Protein AF-A0A7L0TBP8-F1 (afdb_monomer)

pLDDT: mean 89.04, std 7.14, range [57.44, 96.81]

Mean predicted aligned error: 6.71 Å

Structure (mmCIF, N/CA/C/O backbone):
data_AF-A0A7L0TBP8-F1
#
_entry.id   AF-A0A7L0TBP8-F1
#
loop_
_atom_site.group_PDB
_atom_site.id
_atom_site.type_symbol
_atom_site.label_atom_id
_atom_site.label_alt_id
_atom_site.label_comp_id
_atom_site.label_asym_id
_atom_site.label_entity_id
_atom_site.label_seq_id
_atom_site.pd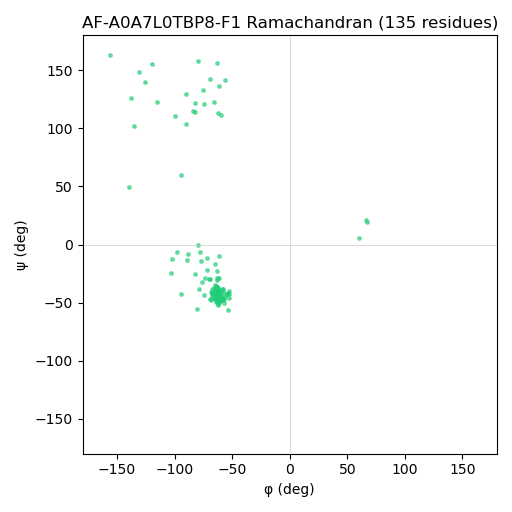bx_PDB_ins_code
_atom_site.Cartn_x
_atom_site.Cartn_y
_atom_site.Cartn_z
_atom_site.occupancy
_atom_site.B_iso_or_equiv
_atom_site.auth_seq_id
_atom_site.auth_comp_id
_atom_site.auth_asym_id
_atom_site.auth_atom_id
_atom_site.pdbx_PDB_model_num
ATOM 1 N N . ASN A 1 1 ? -26.050 12.405 23.985 1.00 57.44 1 ASN A N 1
ATOM 2 C CA . ASN A 1 1 ? -24.754 12.461 24.708 1.00 57.44 1 ASN A CA 1
ATOM 3 C C . ASN A 1 1 ? -24.511 11.351 25.738 1.00 57.44 1 ASN A C 1
ATOM 5 O O . ASN A 1 1 ? -23.407 10.830 25.724 1.00 57.44 1 ASN A O 1
ATOM 9 N N . LYS A 1 2 ? -25.483 10.899 26.559 1.00 69.00 2 LYS A N 1
ATOM 10 C CA . LYS A 1 2 ? -25.268 9.775 27.513 1.00 69.00 2 LYS A CA 1
ATOM 11 C C . LYS A 1 2 ? -24.993 8.407 26.864 1.00 69.00 2 LYS A C 1
ATOM 13 O O . LYS A 1 2 ? -24.192 7.639 27.381 1.00 69.00 2 LYS A O 1
ATOM 18 N N . VAL A 1 3 ? -25.644 8.094 25.741 1.00 81.06 3 VAL A N 1
ATOM 19 C CA . VAL A 1 3 ? -25.478 6.793 25.060 1.00 81.06 3 VAL A CA 1
ATOM 20 C C . VAL A 1 3 ? -24.068 6.648 24.479 1.00 81.06 3 VAL A C 1
ATOM 22 O O . VAL A 1 3 ? -23.422 5.630 24.692 1.00 81.06 3 VAL A O 1
ATOM 25 N N . TYR A 1 4 ? -23.563 7.697 23.821 1.00 81.12 4 TYR A N 1
ATOM 26 C CA . TYR A 1 4 ? -22.215 7.732 23.250 1.00 81.12 4 TYR A CA 1
ATOM 27 C C . TYR A 1 4 ? -21.124 7.579 24.317 1.00 81.12 4 TYR A C 1
ATOM 29 O O . TYR A 1 4 ? -20.265 6.709 24.194 1.00 81.12 4 TYR A O 1
ATOM 37 N N . SER A 1 5 ? -21.190 8.355 25.404 1.00 81.56 5 SER A N 1
ATOM 38 C CA . SER A 1 5 ? -20.205 8.255 26.489 1.00 81.56 5 SER A CA 1
ATOM 39 C C . SER A 1 5 ? -20.237 6.887 27.180 1.00 81.56 5 SER A C 1
ATOM 41 O O . SER A 1 5 ? -19.188 6.321 27.477 1.00 81.56 5 SER A O 1
ATOM 43 N N . THR A 1 6 ? -21.428 6.309 27.360 1.00 84.38 6 THR A N 1
ATOM 44 C CA . THR A 1 6 ? -21.594 4.960 27.925 1.00 84.38 6 THR A CA 1
ATOM 45 C C . THR A 1 6 ? -21.031 3.879 26.999 1.00 84.38 6 THR A C 1
ATOM 47 O O . THR A 1 6 ? -20.382 2.941 27.461 1.00 84.38 6 THR A O 1
ATOM 50 N N . ALA A 1 7 ? -21.245 4.006 25.687 1.00 83.56 7 ALA A N 1
ATOM 51 C CA . ALA A 1 7 ? -20.705 3.082 24.694 1.00 83.56 7 ALA A CA 1
ATOM 52 C C . ALA A 1 7 ? -19.171 3.143 24.631 1.00 83.56 7 ALA A C 1
ATOM 54 O O . ALA A 1 7 ? -18.525 2.094 24.625 1.00 83.56 7 ALA A O 1
ATOM 55 N N . ILE A 1 8 ? -18.579 4.342 24.666 1.00 84.19 8 ILE A N 1
ATOM 56 C CA . ILE A 1 8 ? -17.119 4.515 24.749 1.00 84.19 8 ILE A CA 1
ATOM 57 C C . ILE A 1 8 ? -16.562 3.853 26.009 1.00 84.19 8 ILE A C 1
ATOM 59 O O . ILE A 1 8 ? -15.606 3.086 25.923 1.00 84.19 8 ILE A O 1
ATOM 63 N N . ALA A 1 9 ? -17.179 4.093 27.169 1.00 83.56 9 ALA A N 1
ATOM 64 C CA . ALA A 1 9 ? -16.708 3.520 28.427 1.00 83.56 9 ALA A CA 1
ATOM 65 C C . ALA A 1 9 ? -16.665 1.980 28.388 1.00 83.56 9 ALA A C 1
ATOM 67 O O . ALA A 1 9 ? -15.697 1.378 28.847 1.00 83.56 9 ALA A O 1
ATOM 68 N N . LYS A 1 10 ? -17.668 1.337 27.771 1.00 85.69 10 LYS A N 1
ATOM 69 C CA . LYS A 1 10 ? -17.713 -0.129 27.604 1.00 85.69 10 LYS A CA 1
ATOM 70 C C . LYS A 1 10 ? -16.675 -0.666 26.617 1.00 85.69 10 LYS A C 1
ATOM 72 O O . LYS A 1 10 ? -16.231 -1.801 26.755 1.00 85.69 10 LYS A O 1
ATOM 77 N N . THR A 1 11 ? -16.299 0.129 25.622 1.00 84.31 11 THR A N 1
ATOM 78 C CA . THR A 1 11 ? -15.429 -0.290 24.511 1.00 84.31 11 THR A CA 1
ATOM 79 C C . THR A 1 11 ? -13.962 0.097 24.704 1.00 84.31 11 THR A C 1
ATOM 81 O O . THR A 1 11 ? -13.108 -0.348 23.943 1.00 84.31 11 THR A O 1
ATOM 84 N N . GLN A 1 12 ? -13.640 0.859 25.754 1.00 83.06 12 GLN A N 1
ATOM 85 C CA . GLN A 1 12 ? -12.307 1.419 25.991 1.00 83.06 12 GLN A CA 1
ATOM 86 C C . GLN A 1 12 ? -11.182 0.369 25.961 1.00 83.06 12 GLN A C 1
ATOM 88 O O . GLN A 1 12 ? -10.155 0.608 25.336 1.00 83.06 12 GLN A O 1
ATOM 93 N N . LYS A 1 13 ? -11.378 -0.809 26.576 1.00 81.62 13 LYS A N 1
ATOM 94 C CA . LYS A 1 13 ? -10.356 -1.877 26.594 1.00 81.62 13 LYS A CA 1
ATOM 95 C C . LYS A 1 13 ? -10.050 -2.431 25.197 1.00 81.62 13 LYS A C 1
ATOM 97 O O . LYS A 1 13 ? -8.905 -2.757 24.909 1.00 81.62 13 LYS A O 1
ATOM 102 N N . ILE A 1 14 ? -11.068 -2.525 24.342 1.00 87.88 14 ILE A N 1
ATOM 103 C CA . ILE A 1 14 ? -10.936 -3.023 22.966 1.00 87.88 14 ILE A CA 1
ATOM 104 C C . ILE A 1 14 ? -10.261 -1.957 22.101 1.00 87.88 14 ILE A C 1
ATOM 106 O O . ILE A 1 14 ? -9.354 -2.265 21.331 1.00 87.88 14 ILE A O 1
ATOM 110 N N . TRP A 1 15 ? -10.666 -0.694 22.261 1.00 89.69 15 TRP A N 1
ATOM 111 C CA . TRP A 1 15 ? -10.125 0.403 21.469 1.00 89.69 15 TRP 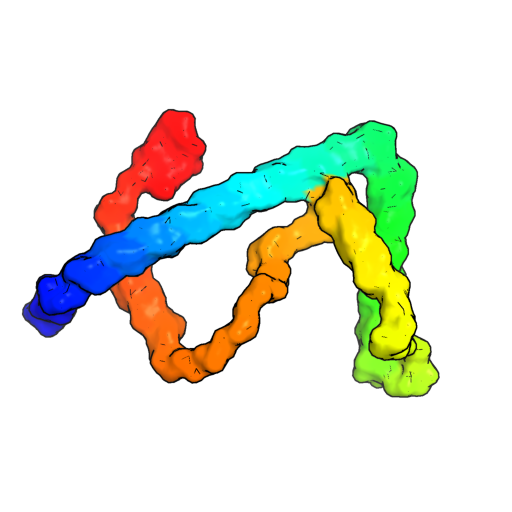A CA 1
ATOM 112 C C . TRP A 1 15 ? -8.639 0.638 21.681 1.00 89.69 15 TRP A C 1
ATOM 114 O O . TRP A 1 15 ? -7.963 0.922 20.701 1.00 89.69 15 TRP A O 1
ATOM 124 N N . THR A 1 16 ? -8.119 0.495 22.903 1.00 87.50 16 THR A N 1
ATOM 125 C CA . THR A 1 16 ? -6.681 0.679 23.150 1.00 87.50 16 THR A CA 1
ATOM 126 C C . THR A 1 16 ? -5.845 -0.347 22.382 1.00 87.50 16 THR A C 1
ATOM 128 O O . THR A 1 16 ? -4.969 0.033 21.614 1.00 87.50 16 THR A O 1
ATOM 131 N N . ALA A 1 17 ? -6.167 -1.640 22.497 1.00 90.69 17 ALA A N 1
ATOM 132 C CA . ALA A 1 17 ? -5.436 -2.688 21.779 1.00 90.69 17 ALA A CA 1
ATOM 133 C C . ALA A 1 17 ? -5.571 -2.556 20.249 1.00 90.69 17 ALA A C 1
ATOM 135 O O . ALA A 1 17 ? -4.624 -2.811 19.496 1.00 90.69 17 ALA A O 1
ATOM 136 N N . TYR A 1 18 ? -6.751 -2.135 19.782 1.00 92.44 18 TYR A N 1
ATOM 137 C CA . TYR A 1 18 ? -6.988 -1.874 18.366 1.00 92.44 18 TYR A CA 1
ATOM 138 C C . TYR A 1 18 ? -6.183 -0.670 17.860 1.00 92.44 18 TYR A C 1
ATOM 140 O O . TYR A 1 18 ? -5.583 -0.744 16.788 1.00 92.44 18 TYR A O 1
ATOM 148 N N . LEU A 1 19 ? -6.105 0.402 18.654 1.00 91.44 19 LEU A N 1
ATOM 149 C CA . LEU A 1 19 ? -5.311 1.589 18.355 1.00 91.44 19 LEU A CA 1
ATOM 150 C C . LEU A 1 19 ? -3.830 1.256 18.236 1.00 91.44 19 LEU A C 1
ATOM 152 O O . LEU A 1 19 ? -3.238 1.590 17.215 1.00 91.44 19 LEU A O 1
ATOM 156 N N . ASP A 1 20 ? -3.259 0.528 19.195 1.00 90.06 20 ASP A N 1
ATOM 157 C CA . ASP A 1 20 ? -1.849 0.125 19.139 1.00 90.06 20 ASP A CA 1
ATOM 158 C C . ASP A 1 20 ? -1.537 -0.683 17.870 1.00 90.06 20 ASP A C 1
ATOM 160 O O . ASP A 1 20 ? -0.490 -0.508 17.242 1.00 90.06 20 ASP A O 1
ATOM 164 N N . SER A 1 21 ? -2.463 -1.552 17.457 1.00 92.44 21 SER A N 1
ATOM 165 C CA . SER A 1 21 ? -2.320 -2.363 16.245 1.00 92.44 21 SER A CA 1
ATOM 166 C C . SER A 1 21 ? -2.391 -1.510 14.975 1.00 92.44 21 SER A C 1
ATOM 168 O O . SER A 1 21 ? -1.530 -1.634 14.102 1.00 92.44 21 SER A O 1
ATOM 170 N N . ILE A 1 22 ? -3.377 -0.611 14.876 1.00 91.75 22 ILE A N 1
ATOM 171 C CA . ILE A 1 22 ? -3.519 0.298 13.730 1.00 91.75 22 ILE A CA 1
ATOM 172 C C . ILE A 1 22 ? -2.330 1.250 13.635 1.00 91.75 22 ILE A C 1
ATOM 174 O O . ILE A 1 22 ? -1.816 1.444 12.537 1.00 91.75 22 ILE A O 1
ATOM 178 N N . MET A 1 23 ? -1.871 1.815 14.753 1.00 90.19 23 MET A N 1
ATOM 179 C CA . MET A 1 23 ? -0.735 2.739 14.768 1.00 90.19 23 MET A CA 1
ATOM 180 C C . MET A 1 23 ? 0.536 2.059 14.261 1.00 90.19 23 MET A C 1
ATOM 182 O O . MET A 1 23 ? 1.213 2.612 13.395 1.00 90.19 23 MET A O 1
ATOM 186 N N . LYS A 1 24 ? 0.816 0.825 14.703 1.00 91.81 24 LYS A N 1
ATOM 187 C CA . LYS A 1 2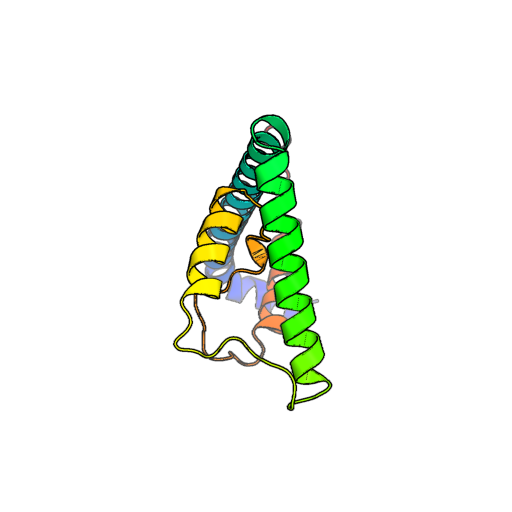4 ? 1.942 0.030 14.183 1.00 91.81 24 LYS A CA 1
ATOM 188 C C . LYS A 1 24 ? 1.835 -0.185 12.676 1.00 91.81 24 LYS A C 1
ATOM 190 O O . LYS A 1 24 ? 2.805 0.043 11.955 1.00 91.81 24 LYS A O 1
ATOM 195 N N . VAL A 1 25 ? 0.662 -0.595 12.183 1.00 92.94 25 VAL A N 1
ATOM 196 C CA . VAL A 1 25 ? 0.442 -0.779 10.739 1.00 92.94 25 VAL A CA 1
ATOM 197 C C . VAL A 1 25 ? 0.632 0.538 9.991 1.00 92.94 25 VAL A C 1
ATOM 199 O O . VAL A 1 25 ? 1.366 0.567 9.009 1.00 92.94 25 VAL A O 1
ATOM 202 N N . GLY A 1 26 ? 0.044 1.634 10.470 1.00 90.62 26 GLY A N 1
ATOM 203 C CA . GLY A 1 26 ? 0.175 2.962 9.871 1.00 90.62 26 GLY A CA 1
ATOM 204 C C . GLY A 1 26 ? 1.630 3.420 9.772 1.00 90.62 26 GLY A C 1
ATOM 205 O O . GLY A 1 26 ? 2.067 3.827 8.697 1.00 90.62 26 GLY A O 1
ATOM 206 N N . GLN A 1 27 ? 2.407 3.277 10.847 1.00 90.50 27 GLN A N 1
ATOM 207 C CA . GLN A 1 27 ? 3.835 3.610 10.867 1.00 90.50 27 GLN A CA 1
ATOM 208 C C . GLN A 1 27 ? 4.640 2.757 9.876 1.00 90.50 27 GLN A C 1
ATOM 210 O O . GLN A 1 27 ? 5.447 3.299 9.120 1.00 90.50 27 GLN A O 1
ATOM 215 N N . MET A 1 28 ? 4.377 1.447 9.804 1.00 92.56 28 MET A N 1
ATOM 216 C CA . MET A 1 28 ? 5.008 0.571 8.807 1.00 92.56 28 MET A CA 1
ATOM 217 C C . MET A 1 28 ? 4.651 0.982 7.371 1.00 92.56 28 MET A C 1
ATOM 219 O O . MET A 1 28 ? 5.519 0.974 6.498 1.00 92.56 28 MET A O 1
ATOM 223 N N . GLN A 1 29 ? 3.402 1.387 7.113 1.00 92.69 29 GLN A N 1
ATOM 224 C CA . GLN A 1 29 ? 2.999 1.876 5.790 1.00 92.69 29 GLN A CA 1
ATOM 225 C C . GLN A 1 29 ? 3.669 3.210 5.433 1.00 92.69 29 GLN A C 1
ATOM 227 O O . GLN A 1 29 ? 4.074 3.398 4.284 1.00 92.69 29 GLN A O 1
ATOM 232 N N . ILE A 1 30 ? 3.833 4.122 6.399 1.00 91.88 30 ILE A N 1
ATOM 233 C CA . ILE A 1 30 ? 4.578 5.376 6.201 1.00 91.88 30 ILE A CA 1
ATOM 234 C C . ILE A 1 30 ? 6.032 5.071 5.836 1.00 91.88 30 ILE A C 1
ATOM 236 O O . ILE A 1 30 ? 6.515 5.586 4.825 1.00 91.88 30 ILE A O 1
ATOM 240 N N . LEU A 1 31 ? 6.698 4.200 6.600 1.00 93.81 31 LEU A N 1
ATOM 241 C CA . LEU A 1 31 ? 8.081 3.798 6.337 1.00 93.81 31 LEU A CA 1
ATOM 242 C C . LEU A 1 31 ? 8.222 3.174 4.946 1.00 93.81 31 LEU A C 1
ATOM 244 O O . LEU A 1 31 ? 9.102 3.542 4.173 1.00 93.81 31 LEU A O 1
ATOM 248 N N . ARG A 1 32 ? 7.310 2.273 4.578 1.00 94.31 32 ARG A N 1
ATOM 249 C CA . ARG A 1 32 ? 7.328 1.636 3.260 1.00 94.31 32 ARG A CA 1
ATOM 250 C C . ARG A 1 32 ? 7.133 2.642 2.123 1.00 94.31 32 ARG A C 1
ATOM 252 O O . ARG A 1 32 ? 7.776 2.511 1.081 1.00 94.31 32 ARG A O 1
ATOM 259 N N . ARG A 1 33 ? 6.297 3.666 2.314 1.00 94.19 33 ARG A N 1
ATOM 260 C CA . ARG A 1 33 ? 6.158 4.770 1.351 1.00 94.19 33 ARG A CA 1
ATOM 261 C C . ARG A 1 33 ? 7.442 5.590 1.239 1.00 94.19 33 ARG A C 1
ATOM 263 O O . ARG A 1 33 ? 7.820 5.938 0.129 1.00 94.19 33 ARG A O 1
ATOM 270 N N . GLN A 1 34 ? 8.124 5.862 2.351 1.00 94.06 34 GLN A N 1
ATOM 271 C CA . GLN A 1 34 ? 9.418 6.554 2.337 1.00 94.06 34 GLN A CA 1
ATOM 272 C C . GLN A 1 34 ? 10.484 5.745 1.589 1.00 94.06 34 GLN A C 1
ATOM 274 O O . GLN A 1 34 ? 11.139 6.297 0.714 1.00 94.06 34 GLN A O 1
ATOM 279 N N . ILE A 1 35 ? 10.584 4.437 1.849 1.00 95.88 35 ILE A N 1
ATOM 280 C CA . ILE A 1 35 ? 11.485 3.535 1.112 1.00 95.88 35 ILE A CA 1
ATOM 281 C C . ILE A 1 35 ? 11.158 3.552 -0.384 1.00 95.88 35 ILE A C 1
ATOM 283 O O . ILE A 1 35 ? 12.052 3.685 -1.208 1.00 95.88 35 ILE A O 1
ATOM 287 N N . THR A 1 36 ? 9.875 3.464 -0.744 1.00 96.38 36 THR A N 1
ATOM 288 C CA . THR A 1 36 ? 9.442 3.503 -2.151 1.00 96.38 36 THR A CA 1
ATOM 289 C C . THR A 1 36 ? 9.840 4.818 -2.823 1.00 96.38 36 THR A C 1
ATOM 291 O O . THR A 1 36 ? 10.323 4.804 -3.951 1.00 96.38 36 THR A O 1
ATOM 294 N N . ASN A 1 37 ? 9.669 5.948 -2.130 1.00 95.19 37 ASN A N 1
ATOM 295 C CA . ASN A 1 37 ? 10.057 7.261 -2.641 1.00 95.19 37 ASN A CA 1
ATOM 296 C C . ASN A 1 37 ? 11.569 7.364 -2.855 1.00 95.19 37 ASN A C 1
ATOM 298 O O . ASN A 1 37 ? 11.987 7.887 -3.884 1.00 95.19 37 ASN A O 1
ATOM 302 N N . GLU A 1 38 ? 12.367 6.856 -1.914 1.00 96.62 38 GLU A N 1
ATOM 303 C CA . GLU A 1 38 ? 13.825 6.844 -2.038 1.00 96.62 38 GLU A CA 1
ATOM 304 C C . GLU A 1 38 ? 14.264 5.966 -3.212 1.00 96.62 38 GLU A C 1
ATOM 306 O O . GLU A 1 38 ? 14.968 6.445 -4.091 1.00 96.62 38 GLU A O 1
ATOM 311 N N . LEU A 1 39 ? 13.754 4.732 -3.314 1.00 96.81 39 LEU A N 1
ATOM 312 C CA . LEU A 1 39 ? 14.038 3.836 -4.443 1.00 96.81 39 LEU A CA 1
ATOM 313 C C . LEU A 1 39 ? 13.691 4.479 -5.793 1.00 96.81 39 LEU A C 1
ATOM 315 O O . LEU A 1 39 ? 14.469 4.390 -6.743 1.00 96.81 39 LEU A O 1
ATOM 319 N N . ASN A 1 40 ? 12.543 5.158 -5.872 1.00 96.69 40 ASN A N 1
ATOM 320 C CA . ASN A 1 40 ? 12.124 5.876 -7.074 1.00 96.69 40 ASN A CA 1
ATOM 321 C C . ASN A 1 40 ? 13.082 7.020 -7.415 1.00 96.69 40 ASN A C 1
ATOM 323 O O . ASN A 1 40 ? 13.478 7.176 -8.573 1.00 96.69 40 ASN A O 1
ATOM 327 N N . TYR A 1 41 ? 13.467 7.800 -6.405 1.00 96.50 41 TYR A N 1
ATOM 328 C CA . TYR A 1 41 ? 14.402 8.904 -6.558 1.00 96.50 41 TYR A CA 1
ATOM 329 C C . TYR A 1 41 ? 15.775 8.409 -7.028 1.00 96.50 41 TYR A C 1
ATOM 331 O O . TYR A 1 41 ? 16.249 8.871 -8.069 1.00 96.50 41 TYR A O 1
ATOM 339 N N . SER A 1 42 ? 16.362 7.420 -6.344 1.00 96.62 42 SER A N 1
ATOM 340 C CA . SER A 1 42 ? 17.646 6.821 -6.726 1.00 96.62 42 SER A CA 1
ATOM 341 C C . SER A 1 42 ? 17.585 6.234 -8.138 1.00 96.62 42 SER A C 1
ATOM 343 O O . SER A 1 42 ? 18.439 6.532 -8.967 1.00 96.62 42 SER A O 1
ATOM 345 N N . CYS A 1 43 ? 16.531 5.483 -8.482 1.00 96.31 43 CYS A N 1
ATOM 346 C CA . CYS A 1 43 ? 16.389 4.892 -9.816 1.00 96.31 43 CYS A CA 1
ATOM 347 C C . CYS A 1 43 ? 16.304 5.957 -10.922 1.00 96.31 43 CYS A C 1
ATOM 349 O O . CYS A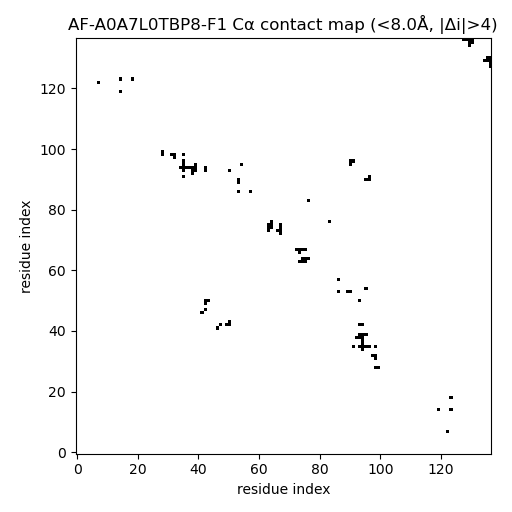 1 43 ? 16.944 5.830 -11.968 1.00 96.31 43 CYS A O 1
ATOM 351 N N . ARG A 1 44 ? 15.549 7.038 -10.699 1.00 95.62 44 ARG A N 1
ATOM 352 C CA . ARG A 1 44 ? 15.427 8.137 -11.671 1.00 95.62 44 ARG A CA 1
ATOM 353 C C . ARG A 1 44 ? 16.710 8.947 -11.820 1.00 95.62 44 ARG A C 1
ATOM 355 O O . ARG A 1 44 ? 16.936 9.496 -12.901 1.00 95.62 44 ARG A O 1
ATOM 362 N N . PHE A 1 45 ? 17.510 9.032 -10.763 1.00 95.75 45 PHE A N 1
ATOM 363 C CA . PHE A 1 45 ? 18.779 9.746 -10.764 1.00 95.75 45 PHE A CA 1
ATOM 364 C C . PHE A 1 45 ? 19.898 8.908 -11.399 1.00 95.75 45 PHE A C 1
ATOM 366 O O . PHE A 1 45 ? 20.477 9.327 -12.401 1.00 95.75 45 PHE A O 1
ATOM 373 N N . ASP A 1 46 ? 20.129 7.696 -10.893 1.00 95.25 46 ASP A N 1
ATOM 374 C CA . ASP A 1 46 ? 21.245 6.833 -11.301 1.00 95.25 46 ASP A CA 1
ATOM 375 C C . ASP A 1 46 ? 2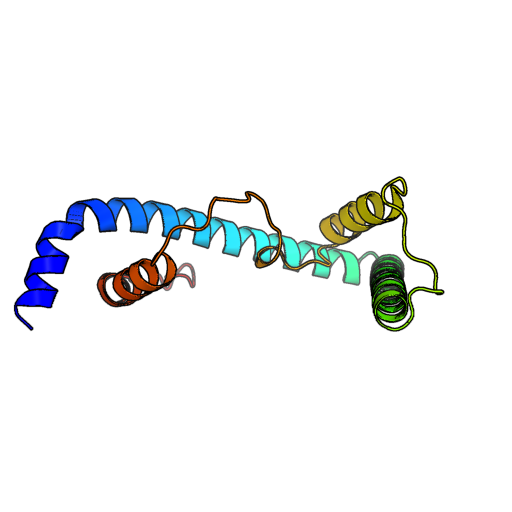0.961 6.039 -12.585 1.00 95.25 46 ASP A C 1
ATOM 377 O O . ASP A 1 46 ? 21.877 5.621 -13.290 1.00 95.25 46 ASP A O 1
ATOM 381 N N . SER A 1 47 ? 19.690 5.778 -12.903 1.00 95.06 47 SER A N 1
ATOM 382 C CA . SER A 1 47 ? 19.280 4.862 -13.981 1.00 95.06 47 SER A CA 1
ATOM 383 C C . SER A 1 47 ? 18.082 5.390 -14.773 1.00 95.06 47 SER A C 1
ATOM 385 O O . SER A 1 47 ? 17.108 4.683 -15.044 1.00 95.06 47 SER A O 1
ATOM 387 N N . LYS A 1 48 ? 18.167 6.651 -15.210 1.00 95.50 48 LYS A N 1
ATOM 388 C CA . LYS A 1 48 ? 17.074 7.376 -15.882 1.00 95.50 48 LYS A CA 1
ATOM 389 C C . LYS A 1 48 ? 16.460 6.642 -17.084 1.00 95.50 48 LYS A C 1
ATOM 391 O O . LYS A 1 48 ? 15.244 6.672 -17.261 1.00 95.50 48 LYS A O 1
ATOM 396 N N . HIS A 1 49 ? 17.277 5.982 -17.909 1.00 96.81 49 HIS A N 1
ATOM 397 C CA . HIS A 1 49 ? 16.786 5.226 -19.068 1.00 96.81 49 HIS A CA 1
ATOM 398 C C . HIS A 1 49 ? 15.984 3.988 -18.660 1.00 96.81 49 HIS A C 1
ATOM 400 O O . HIS A 1 49 ? 14.936 3.731 -19.247 1.00 96.81 49 HIS A O 1
ATOM 406 N N . LEU A 1 50 ? 16.437 3.262 -17.633 1.00 95.00 50 LEU A N 1
ATOM 407 C CA . LEU A 1 50 ? 15.716 2.112 -17.094 1.00 95.00 50 LEU A CA 1
ATOM 408 C C . LEU A 1 50 ? 14.378 2.548 -16.493 1.00 95.00 50 LEU A C 1
ATOM 410 O O . LEU A 1 50 ? 13.350 1.959 -16.813 1.00 95.00 50 LEU A O 1
ATOM 414 N N . ALA A 1 51 ? 14.378 3.614 -15.686 1.00 95.56 51 ALA A N 1
ATOM 415 C CA . ALA A 1 51 ? 13.156 4.163 -15.106 1.00 95.56 51 ALA A CA 1
ATOM 416 C C . ALA A 1 51 ? 12.131 4.536 -16.193 1.00 95.56 51 ALA A C 1
ATOM 418 O O . ALA A 1 51 ? 10.961 4.168 -16.095 1.00 95.56 51 ALA A O 1
ATOM 419 N N . ALA A 1 52 ? 12.575 5.206 -17.263 1.00 96.06 52 ALA A N 1
ATOM 420 C CA . ALA A 1 52 ? 11.716 5.561 -18.391 1.00 96.06 52 ALA A CA 1
ATOM 421 C C . ALA A 1 52 ? 11.206 4.330 -19.160 1.00 96.06 52 ALA A C 1
ATOM 423 O O . ALA A 1 52 ? 10.032 4.283 -19.525 1.00 96.06 52 ALA A O 1
ATOM 424 N N . ALA A 1 53 ? 12.061 3.328 -19.390 1.00 96.62 53 ALA A N 1
ATOM 425 C CA . ALA A 1 53 ? 11.677 2.092 -20.068 1.00 96.62 53 ALA A CA 1
ATOM 426 C C . ALA A 1 53 ? 10.620 1.314 -19.271 1.00 96.62 53 ALA A C 1
ATOM 428 O O . ALA A 1 53 ? 9.598 0.930 -19.836 1.00 96.62 53 ALA A O 1
ATOM 429 N N . LEU A 1 54 ? 10.825 1.147 -17.960 1.00 96.00 54 LEU A N 1
ATOM 430 C CA . LEU A 1 54 ? 9.872 0.483 -17.066 1.00 96.00 54 LEU A CA 1
ATOM 431 C C . LEU A 1 54 ? 8.538 1.234 -16.996 1.00 96.00 54 LEU A C 1
ATOM 433 O O . LEU A 1 54 ? 7.478 0.614 -17.078 1.00 96.00 54 LEU A O 1
ATOM 437 N N . GLU A 1 55 ? 8.570 2.565 -16.886 1.00 95.44 55 GLU A N 1
ATOM 438 C CA . GLU A 1 55 ? 7.354 3.379 -16.825 1.00 95.44 55 GLU A CA 1
ATOM 439 C C . GLU A 1 55 ? 6.554 3.309 -18.137 1.00 95.44 55 GLU A C 1
ATOM 441 O O . GLU A 1 55 ? 5.330 3.158 -18.107 1.00 95.44 55 GLU A O 1
ATOM 446 N N . ASN A 1 56 ? 7.234 3.369 -19.286 1.00 96.38 56 ASN A N 1
ATOM 447 C CA . ASN A 1 56 ? 6.595 3.251 -20.597 1.00 96.38 56 ASN A CA 1
ATOM 448 C C . ASN A 1 56 ? 6.033 1.849 -20.836 1.00 96.38 56 ASN A C 1
ATOM 450 O O . ASN A 1 56 ? 4.904 1.725 -21.307 1.00 96.38 56 ASN A O 1
ATOM 454 N N . LEU A 1 57 ? 6.782 0.805 -20.475 1.00 94.75 57 LEU A N 1
ATOM 455 C CA . LEU A 1 57 ? 6.334 -0.579 -20.606 1.00 94.75 57 LEU A CA 1
ATOM 456 C C . LEU A 1 57 ? 5.091 -0.843 -19.748 1.00 94.75 57 LEU A C 1
ATOM 458 O O . LEU A 1 57 ? 4.112 -1.394 -20.244 1.00 94.75 57 LEU A O 1
ATOM 462 N N . ASN A 1 58 ? 5.090 -0.389 -18.492 1.00 94.44 58 ASN A N 1
ATOM 463 C CA . ASN A 1 58 ? 3.931 -0.512 -17.610 1.00 94.44 58 ASN A CA 1
ATOM 464 C C . ASN A 1 58 ? 2.694 0.202 -18.183 1.00 94.44 58 ASN A C 1
ATOM 466 O O . ASN A 1 58 ? 1.605 -0.365 -18.197 1.00 94.44 58 ASN A O 1
ATOM 470 N N . LYS A 1 59 ? 2.856 1.429 -18.699 1.00 94.56 59 LYS A N 1
ATOM 471 C CA . LYS A 1 59 ? 1.755 2.174 -19.337 1.00 94.56 59 LYS A CA 1
ATOM 472 C C . LYS A 1 59 ? 1.226 1.469 -20.586 1.00 94.56 59 LYS A C 1
ATOM 474 O O . LYS A 1 59 ? 0.014 1.400 -20.748 1.00 94.56 59 LYS A O 1
ATOM 479 N N . ALA A 1 60 ? 2.110 0.946 -21.435 1.00 94.00 60 ALA A N 1
ATOM 480 C CA . ALA A 1 60 ? 1.723 0.227 -22.647 1.00 94.00 60 ALA A CA 1
ATOM 481 C C . ALA A 1 60 ? 0.907 -1.031 -22.319 1.00 94.00 60 ALA A C 1
ATOM 483 O O . ALA A 1 60 ? -0.183 -1.207 -22.847 1.00 94.00 60 ALA A O 1
ATOM 484 N N . ILE A 1 61 ? 1.374 -1.842 -21.364 1.00 91.75 61 ILE A N 1
ATOM 485 C CA . ILE A 1 61 ? 0.664 -3.057 -20.937 1.00 91.75 61 ILE A CA 1
ATOM 486 C C . ILE A 1 61 ? -0.716 -2.726 -20.362 1.00 91.75 61 ILE A C 1
ATOM 488 O O . ILE A 1 61 ? -1.696 -3.394 -20.684 1.00 91.75 61 ILE A O 1
ATOM 492 N N . LEU A 1 62 ? -0.815 -1.699 -19.513 1.00 91.56 62 LEU A N 1
ATOM 493 C CA . LEU A 1 62 ? -2.103 -1.282 -18.956 1.00 91.56 62 LEU A CA 1
ATOM 494 C C . LEU A 1 62 ? -3.058 -0.769 -20.042 1.00 91.56 62 LEU A C 1
ATOM 496 O O . LEU A 1 62 ? -4.248 -1.068 -19.975 1.00 91.56 62 LEU A O 1
ATOM 500 N N . ALA A 1 63 ? -2.544 -0.052 -21.045 1.00 93.00 63 ALA A N 1
ATOM 501 C CA . ALA A 1 63 ? -3.335 0.405 -22.185 1.00 93.00 63 ALA A CA 1
ATOM 502 C C . ALA A 1 63 ? -3.849 -0.769 -23.034 1.00 93.00 63 ALA A C 1
ATOM 504 O O . ALA A 1 63 ? -5.018 -0.773 -23.412 1.00 93.00 63 ALA A O 1
ATOM 505 N N . ASP A 1 64 ? -3.021 -1.789 -23.274 1.00 90.94 64 ASP A N 1
ATOM 506 C CA . ASP A 1 64 ? -3.432 -3.000 -23.997 1.00 90.94 64 ASP A CA 1
ATOM 507 C C . ASP A 1 64 ? -4.513 -3.776 -23.225 1.00 90.94 64 ASP A C 1
ATOM 509 O O . ASP A 1 64 ? -5.502 -4.228 -23.805 1.00 90.94 64 ASP A O 1
ATOM 513 N N . ILE A 1 65 ? -4.370 -3.875 -21.898 1.00 90.94 65 ILE A N 1
ATOM 514 C CA . ILE A 1 65 ? -5.376 -4.485 -21.019 1.00 90.94 65 ILE A CA 1
ATOM 515 C C . ILE A 1 65 ? -6.699 -3.710 -21.083 1.00 90.94 65 ILE A C 1
ATOM 517 O O . ILE A 1 65 ? -7.762 -4.317 -21.222 1.00 90.94 65 ILE A O 1
ATOM 521 N N . GLU A 1 66 ? -6.657 -2.381 -20.989 1.00 92.75 66 GLU A N 1
ATOM 522 C CA . GLU A 1 66 ? -7.851 -1.537 -21.087 1.00 92.75 66 GLU A CA 1
ATOM 523 C C . GLU A 1 66 ? -8.524 -1.668 -22.461 1.00 92.75 66 GLU A C 1
ATOM 525 O O . GLU A 1 66 ? -9.746 -1.818 -22.541 1.00 92.75 66 GLU A O 1
ATOM 530 N N . ALA A 1 67 ? -7.733 -1.695 -23.535 1.00 93.69 67 ALA A N 1
ATOM 531 C CA . ALA A 1 67 ? -8.230 -1.893 -24.889 1.00 93.69 67 ALA A CA 1
ATOM 532 C C . ALA A 1 67 ? -8.919 -3.259 -25.048 1.00 93.69 67 ALA A C 1
ATOM 534 O O . ALA A 1 67 ? -9.984 -3.330 -25.662 1.00 93.69 67 ALA A O 1
ATOM 535 N N . HIS A 1 68 ? -8.384 -4.325 -24.443 1.00 93.19 68 HIS A N 1
ATOM 536 C CA . HIS A 1 68 ? -9.041 -5.635 -24.414 1.00 93.19 68 HIS A CA 1
ATOM 537 C C . HIS A 1 68 ? -10.393 -5.606 -23.685 1.00 93.19 68 HIS A C 1
ATOM 539 O O . HIS A 1 68 ? -11.363 -6.192 -24.164 1.00 93.19 68 HIS A O 1
ATOM 545 N N . TYR A 1 69 ? -10.500 -4.892 -22.559 1.00 91.69 69 TYR A N 1
ATOM 546 C CA . TYR A 1 69 ? -11.784 -4.741 -21.860 1.00 91.69 69 TYR A CA 1
ATOM 547 C C . TYR A 1 69 ? -12.836 -3.999 -22.698 1.00 91.69 69 TYR A C 1
ATOM 549 O O . TYR A 1 69 ? -14.028 -4.274 -22.557 1.00 91.69 69 TYR A O 1
ATOM 557 N N . GLN A 1 70 ? -12.416 -3.079 -23.571 1.00 93.81 70 GLN A N 1
ATOM 558 C CA . GLN A 1 70 ? -13.309 -2.391 -24.510 1.00 93.81 70 GLN A CA 1
ATOM 559 C C . GLN A 1 70 ? -13.647 -3.255 -25.733 1.00 93.81 70 GLN A C 1
ATOM 561 O O . GLN A 1 70 ? -14.781 -3.233 -26.212 1.00 93.81 70 GLN A O 1
ATOM 566 N N . ASN A 1 71 ? -12.676 -4.021 -26.233 1.00 93.88 71 ASN A N 1
ATOM 567 C CA . ASN A 1 71 ? -12.834 -4.934 -27.354 1.00 93.88 71 ASN A CA 1
ATOM 568 C C . ASN A 1 71 ? -12.171 -6.297 -27.059 1.00 93.88 71 ASN A C 1
ATOM 570 O O . ASN A 1 71 ? -10.958 -6.441 -27.253 1.00 93.88 71 ASN A O 1
ATOM 574 N N . PRO A 1 72 ? -12.962 -7.329 -26.702 1.00 91.69 72 PRO A N 1
ATOM 575 C CA . PRO A 1 72 ? -12.447 -8.657 -26.362 1.00 91.69 72 PRO A CA 1
ATOM 576 C C . PRO A 1 72 ? -11.685 -9.379 -27.485 1.00 91.69 72 PRO A C 1
ATOM 578 O O . PRO A 1 72 ? -11.086 -10.423 -27.234 1.00 91.69 72 PRO A O 1
ATOM 581 N N . SER A 1 73 ? -11.703 -8.867 -28.725 1.00 91.81 73 SER A N 1
ATOM 582 C CA . SER A 1 73 ? -10.906 -9.424 -29.826 1.00 91.81 73 SER A CA 1
ATOM 583 C C . SER A 1 73 ? -9.420 -9.044 -29.766 1.00 91.81 73 SER A C 1
ATOM 585 O O . SER A 1 73 ? -8.624 -9.606 -30.516 1.00 91.81 73 SER A O 1
ATOM 587 N N . LEU A 1 74 ? -9.045 -8.054 -28.950 1.00 90.19 74 LEU A N 1
ATOM 588 C CA . LEU A 1 74 ? -7.660 -7.606 -28.776 1.00 90.19 74 LEU A CA 1
ATOM 589 C C . LEU A 1 74 ? -6.885 -8.539 -27.825 1.00 90.19 74 LEU A C 1
ATOM 591 O O . LEU A 1 74 ? -7.505 -9.268 -27.053 1.00 90.19 74 LEU A O 1
ATOM 595 N N . PRO A 1 75 ? -5.543 -8.578 -27.877 1.00 84.19 75 PRO A N 1
ATOM 596 C CA . PRO A 1 75 ? -4.761 -9.485 -27.041 1.00 84.19 75 PRO A CA 1
ATOM 597 C C . PRO A 1 75 ? -4.810 -9.098 -25.555 1.00 84.19 75 PRO A C 1
ATOM 599 O O . PRO A 1 75 ? -4.744 -7.926 -25.203 1.00 84.19 75 PRO A O 1
ATOM 602 N N . TYR A 1 76 ? -4.855 -10.108 -24.685 1.00 84.94 76 TYR A N 1
ATOM 603 C CA . TYR A 1 76 ? -4.722 -9.975 -23.233 1.00 84.94 76 TYR A CA 1
ATOM 604 C C . TYR A 1 76 ? -3.594 -10.894 -22.742 1.00 84.94 76 TYR A C 1
ATOM 606 O O . TYR A 1 76 ? -3.491 -12.025 -23.239 1.00 84.94 76 TYR A O 1
ATOM 614 N N . PRO A 1 77 ? -2.741 -10.465 -21.790 1.00 80.94 77 PRO A N 1
ATOM 615 C CA . PRO A 1 77 ? -1.733 -11.339 -21.202 1.00 80.94 77 PRO A CA 1
ATOM 616 C C . PRO A 1 77 ? -2.407 -12.542 -20.531 1.00 80.94 77 PRO A C 1
ATOM 618 O O . PRO A 1 77 ? -3.112 -12.397 -19.539 1.00 80.94 77 PRO A O 1
ATOM 621 N N . LYS A 1 78 ? -2.220 -13.736 -21.094 1.00 80.12 78 LYS A N 1
ATOM 622 C CA . LYS A 1 78 ? -2.781 -14.976 -20.547 1.00 80.12 78 LYS A CA 1
ATOM 623 C C . LYS A 1 78 ? -2.215 -15.272 -19.150 1.00 80.12 78 LYS A C 1
ATOM 625 O O . LYS A 1 78 ? -1.115 -14.838 -18.824 1.00 80.12 78 LYS A O 1
ATOM 630 N N . GLU A 1 79 ? -2.947 -16.037 -18.340 1.00 74.31 79 GLU A N 1
ATOM 631 C CA . GLU A 1 79 ? -2.553 -16.361 -16.955 1.00 74.31 79 GLU A CA 1
ATOM 632 C C . GLU A 1 79 ? -1.246 -17.169 -16.848 1.00 74.31 79 GLU A C 1
ATOM 634 O O . GLU A 1 79 ? -0.576 -17.124 -15.820 1.00 74.31 79 GLU A O 1
ATOM 639 N N . ASP A 1 80 ? -0.859 -17.880 -17.909 1.00 78.31 80 ASP A N 1
ATOM 640 C CA . ASP A 1 80 ? 0.412 -18.604 -18.026 1.00 78.31 80 ASP A CA 1
ATOM 641 C C . ASP A 1 80 ? 1.609 -17.687 -18.345 1.00 78.31 80 ASP A C 1
ATOM 643 O O . ASP A 1 80 ? 2.757 -18.134 -18.332 1.00 78.31 80 ASP A O 1
ATOM 647 N N . ASN A 1 81 ? 1.370 -16.399 -18.605 1.00 79.12 81 ASN A N 1
ATOM 648 C CA . ASN A 1 81 ? 2.409 -15.434 -18.929 1.00 79.12 81 ASN A CA 1
ATOM 649 C C . ASN A 1 81 ? 3.068 -14.860 -17.659 1.00 79.12 81 ASN A C 1
ATOM 651 O O . ASN A 1 81 ? 2.454 -14.105 -16.902 1.00 79.12 81 ASN A O 1
ATOM 655 N N . THR A 1 82 ? 4.360 -15.144 -17.463 1.00 86.25 82 THR A N 1
ATOM 656 C CA . THR A 1 82 ? 5.154 -14.630 -16.331 1.00 86.25 82 THR A CA 1
ATOM 657 C C . THR A 1 82 ? 5.481 -13.141 -16.434 1.00 86.25 82 THR A C 1
ATOM 659 O O . THR A 1 82 ? 5.899 -12.539 -15.444 1.00 86.25 82 THR A O 1
ATOM 662 N N . LEU A 1 83 ? 5.248 -12.515 -17.592 1.00 86.00 83 LEU A N 1
ATOM 663 C CA . LEU A 1 83 ? 5.624 -11.130 -17.876 1.00 86.00 83 LEU A CA 1
ATOM 664 C C . LEU A 1 83 ? 5.106 -10.142 -16.823 1.00 86.00 83 LEU A C 1
ATOM 666 O O . LEU A 1 83 ? 5.859 -9.292 -16.352 1.00 86.00 83 LEU A O 1
ATOM 670 N N . LEU A 1 84 ? 3.834 -10.254 -16.423 1.00 87.06 84 LEU A N 1
ATOM 671 C CA . LEU A 1 84 ? 3.249 -9.353 -15.423 1.00 87.06 84 LEU A CA 1
ATOM 672 C C . LEU A 1 84 ? 3.928 -9.506 -14.058 1.00 87.06 84 LEU A C 1
ATOM 674 O O . LEU A 1 84 ? 4.146 -8.513 -13.363 1.00 87.06 84 LEU A O 1
ATOM 678 N N . TYR A 1 85 ? 4.289 -10.734 -13.685 1.00 87.56 85 TYR A N 1
ATOM 679 C CA . TYR A 1 85 ? 4.977 -11.022 -12.430 1.00 87.56 85 TYR A CA 1
ATOM 680 C C . TYR A 1 85 ? 6.403 -10.456 -12.432 1.00 87.56 85 TYR A C 1
ATOM 682 O O . TYR A 1 85 ? 6.794 -9.752 -11.499 1.00 87.56 85 TYR A O 1
ATOM 690 N N . GLU A 1 86 ? 7.153 -10.698 -13.507 1.00 90.19 86 GLU A N 1
ATOM 691 C CA . GLU A 1 86 ? 8.530 -10.220 -13.660 1.00 90.19 86 GLU A CA 1
ATOM 692 C C . GLU A 1 86 ? 8.597 -8.690 -13.684 1.00 90.19 86 GLU A C 1
ATOM 694 O O . GLU A 1 86 ? 9.356 -8.087 -12.922 1.00 90.19 86 GLU A O 1
ATOM 6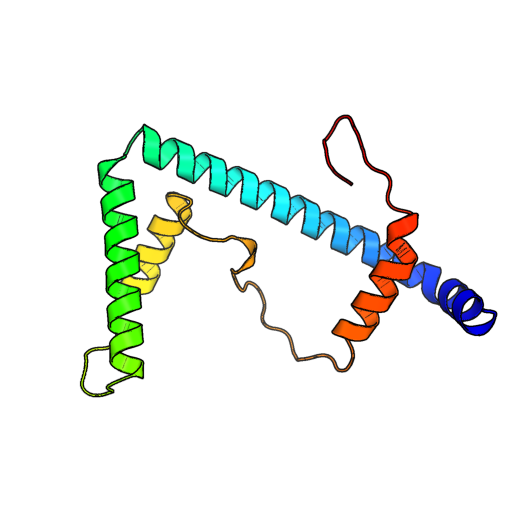99 N N . ILE A 1 87 ? 7.754 -8.038 -14.491 1.00 91.75 87 ILE A N 1
ATOM 700 C CA . ILE A 1 87 ? 7.700 -6.572 -14.566 1.00 91.75 87 ILE A CA 1
ATOM 701 C C . ILE A 1 87 ? 7.306 -5.973 -13.217 1.00 91.75 87 ILE A C 1
ATOM 703 O O . ILE A 1 87 ? 7.896 -4.976 -12.805 1.00 91.75 87 ILE A O 1
ATOM 707 N N . THR A 1 88 ? 6.358 -6.583 -12.499 1.00 91.50 88 THR A N 1
ATOM 708 C CA . THR A 1 88 ? 5.972 -6.116 -11.160 1.00 91.50 88 THR A CA 1
ATOM 709 C C . THR A 1 88 ? 7.167 -6.119 -10.208 1.00 91.50 88 THR A C 1
ATOM 711 O O . THR A 1 88 ? 7.362 -5.142 -9.488 1.00 91.50 88 THR A O 1
ATOM 714 N N . ALA A 1 89 ? 8.012 -7.155 -10.233 1.00 93.00 89 ALA A N 1
ATOM 715 C CA . ALA A 1 89 ? 9.215 -7.197 -9.403 1.00 93.00 89 ALA A CA 1
ATOM 716 C C . ALA A 1 89 ? 10.190 -6.050 -9.733 1.00 93.00 89 ALA A C 1
ATOM 718 O O . ALA A 1 89 ? 10.707 -5.399 -8.821 1.00 93.00 89 ALA A O 1
ATOM 719 N N . TYR A 1 90 ? 10.392 -5.744 -11.020 1.00 94.88 90 TYR A N 1
ATOM 720 C CA . TYR A 1 90 ? 11.228 -4.612 -11.440 1.00 94.88 90 TYR A CA 1
ATOM 721 C C . TYR A 1 90 ? 10.627 -3.253 -11.060 1.00 94.88 90 TYR A C 1
ATOM 723 O O . TYR A 1 90 ? 11.347 -2.379 -10.579 1.00 94.88 90 TYR A O 1
ATOM 731 N N . LEU A 1 91 ? 9.315 -3.070 -11.228 1.00 95.19 91 LEU A N 1
ATOM 732 C CA . LEU A 1 91 ? 8.608 -1.855 -10.814 1.00 95.19 91 LEU A CA 1
ATOM 733 C C . LEU A 1 91 ? 8.684 -1.651 -9.296 1.00 95.19 91 LEU A C 1
ATOM 735 O O . LEU A 1 91 ? 8.875 -0.527 -8.833 1.00 95.19 91 LEU A O 1
ATOM 739 N N . GLU A 1 92 ? 8.579 -2.724 -8.511 1.00 94.25 92 GLU A N 1
ATOM 740 C CA . GLU A 1 92 ? 8.726 -2.665 -7.057 1.00 94.25 92 GLU A CA 1
ATOM 741 C C . GLU A 1 92 ? 10.145 -2.280 -6.638 1.00 94.25 92 GLU A C 1
ATOM 743 O O . GLU A 1 92 ? 10.302 -1.373 -5.817 1.00 94.25 92 GLU A O 1
ATOM 748 N N . ALA A 1 93 ? 11.161 -2.893 -7.250 1.00 93.75 93 ALA A N 1
ATOM 749 C CA . ALA A 1 93 ? 12.566 -2.572 -7.002 1.00 93.75 93 ALA A CA 1
ATOM 750 C C . ALA A 1 93 ? 12.918 -1.125 -7.390 1.00 93.75 93 ALA A C 1
ATOM 752 O O . ALA A 1 93 ? 13.664 -0.458 -6.677 1.00 93.75 93 ALA A O 1
ATOM 753 N N . ALA A 1 94 ? 12.339 -0.616 -8.481 1.00 96.00 94 ALA A N 1
ATOM 754 C CA . ALA A 1 94 ? 12.514 0.763 -8.936 1.00 96.00 94 ALA A CA 1
ATOM 755 C C . ALA A 1 94 ? 11.652 1.783 -8.166 1.00 96.00 94 ALA A C 1
ATOM 757 O O . ALA A 1 94 ? 11.670 2.968 -8.488 1.00 96.00 94 ALA A O 1
ATOM 758 N N . GLY A 1 95 ? 10.840 1.353 -7.194 1.00 95.06 95 GLY A N 1
ATOM 759 C CA . GLY A 1 95 ? 9.927 2.243 -6.472 1.00 95.06 95 GLY A CA 1
ATOM 760 C C . GLY A 1 95 ? 8.797 2.824 -7.340 1.00 95.06 95 GLY A C 1
ATOM 761 O O . GLY A 1 95 ? 8.217 3.853 -7.000 1.00 95.06 95 GLY A O 1
ATOM 762 N N . ILE A 1 96 ? 8.463 2.199 -8.472 1.00 94.19 96 ILE A N 1
ATOM 763 C CA . ILE A 1 96 ? 7.395 2.610 -9.402 1.00 94.19 96 ILE A CA 1
ATOM 764 C C . ILE A 1 96 ? 6.109 1.840 -9.063 1.00 94.19 96 ILE A C 1
ATOM 766 O O . ILE A 1 96 ? 5.572 1.075 -9.859 1.00 94.19 96 ILE A O 1
ATOM 770 N N . HIS A 1 97 ? 5.616 2.004 -7.836 1.00 92.75 97 HIS A N 1
ATOM 771 C CA . HIS A 1 97 ? 4.355 1.407 -7.391 1.00 92.75 97 HIS A CA 1
ATOM 772 C C . HIS A 1 97 ? 3.758 2.195 -6.218 1.00 92.75 97 HIS A C 1
ATOM 774 O O . HIS A 1 97 ? 4.453 2.957 -5.549 1.00 92.75 97 HIS A O 1
ATOM 780 N N . ASN A 1 98 ? 2.465 1.999 -5.934 1.00 90.56 98 ASN A N 1
ATOM 781 C CA . ASN A 1 98 ? 1.848 2.534 -4.719 1.00 90.56 98 ASN A CA 1
ATOM 782 C C . ASN A 1 98 ? 1.750 1.439 -3.645 1.00 90.56 98 ASN A C 1
ATOM 784 O O . ASN A 1 98 ? 0.918 0.534 -3.776 1.00 90.56 98 ASN A O 1
ATOM 788 N N . PRO A 1 99 ? 2.527 1.521 -2.550 1.00 89.12 99 PRO A N 1
ATOM 789 C CA . PRO A 1 99 ? 2.531 0.486 -1.532 1.00 89.12 99 PRO A CA 1
ATOM 790 C C . PRO A 1 99 ? 1.184 0.312 -0.818 1.00 89.12 99 PRO A C 1
ATOM 792 O O . PRO A 1 99 ? 0.861 -0.808 -0.416 1.00 89.12 99 PRO A O 1
ATOM 795 N N . LEU A 1 100 ? 0.379 1.375 -0.707 1.00 88.50 100 LEU A N 1
ATOM 796 C CA . LEU A 1 100 ? -0.937 1.336 -0.054 1.00 88.50 100 LEU A CA 1
ATOM 797 C C . LEU A 1 100 ? -1.991 0.577 -0.869 1.00 88.50 100 LEU A C 1
ATOM 799 O O . LEU A 1 100 ? -2.965 0.096 -0.300 1.00 88.50 100 LEU A O 1
ATOM 803 N N . ASN A 1 101 ? -1.785 0.447 -2.182 1.00 89.50 101 ASN A N 1
ATOM 804 C CA . ASN A 1 101 ? -2.706 -0.264 -3.068 1.00 89.50 101 ASN A CA 1
ATOM 805 C C . ASN A 1 101 ? -2.388 -1.766 -3.164 1.00 89.50 101 ASN A C 1
ATOM 807 O O . ASN A 1 101 ? -3.159 -2.515 -3.760 1.00 89.50 101 ASN A O 1
ATOM 811 N N . LYS A 1 102 ? -1.262 -2.223 -2.596 1.00 87.69 102 LYS A N 1
ATOM 812 C CA . LYS A 1 102 ? -0.862 -3.633 -2.653 1.00 87.69 102 LYS A CA 1
ATOM 813 C C . LYS A 1 102 ? -1.731 -4.468 -1.710 1.00 87.69 102 LYS A C 1
ATOM 815 O O . LYS A 1 102 ? -1.749 -4.243 -0.500 1.00 87.69 102 LYS A O 1
ATOM 820 N N . ILE A 1 103 ? -2.432 -5.450 -2.270 1.00 87.25 103 ILE A N 1
ATOM 821 C CA . ILE A 1 103 ? -3.263 -6.389 -1.513 1.00 87.25 103 ILE A CA 1
ATOM 822 C C . ILE A 1 103 ? -2.360 -7.489 -0.952 1.00 87.25 103 ILE A C 1
ATOM 824 O O . ILE A 1 103 ? -1.789 -8.274 -1.700 1.00 87.25 103 ILE A O 1
ATOM 828 N N . TYR A 1 104 ? -2.236 -7.539 0.373 1.00 83.94 104 TYR A N 1
ATOM 829 C CA . TYR A 1 104 ? -1.444 -8.555 1.077 1.00 83.94 104 TYR A CA 1
ATOM 830 C C . TYR A 1 104 ? -2.268 -9.746 1.538 1.00 83.94 104 TYR A C 1
ATOM 832 O O . TYR A 1 104 ? -1.821 -10.885 1.481 1.00 83.94 104 TYR A O 1
ATOM 840 N N . ILE A 1 105 ? -3.455 -9.457 2.064 1.00 86.19 105 ILE A N 1
ATOM 841 C CA . ILE A 1 105 ? -4.343 -10.439 2.667 1.00 86.19 105 ILE A CA 1
ATOM 842 C C . ILE A 1 105 ? -5.748 -10.098 2.197 1.00 86.19 105 ILE A C 1
ATOM 844 O O . ILE A 1 105 ? -6.213 -8.969 2.369 1.00 86.19 105 ILE A O 1
ATOM 848 N N . THR A 1 106 ? -6.430 -11.077 1.619 1.00 87.75 106 THR A N 1
ATOM 849 C CA . THR A 1 106 ? -7.864 -11.001 1.362 1.00 87.75 106 THR A CA 1
ATOM 850 C C . THR A 1 106 ? -8.599 -11.561 2.577 1.00 87.75 106 THR A C 1
ATOM 852 O O . THR A 1 106 ? -8.278 -12.633 3.089 1.00 87.75 106 THR A O 1
ATOM 855 N N . THR A 1 107 ? -9.568 -10.814 3.099 1.00 83.50 107 THR A N 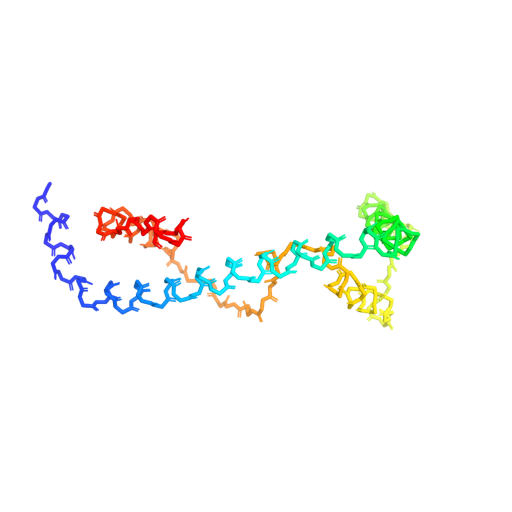1
ATOM 856 C CA . THR A 1 107 ? -10.376 -11.239 4.250 1.00 83.50 107 THR A CA 1
ATOM 857 C C . THR A 1 107 ? -11.846 -11.315 3.865 1.00 83.50 107 THR A C 1
ATOM 859 O O . THR A 1 107 ? -12.305 -10.661 2.925 1.00 83.50 107 THR A O 1
ATOM 862 N N . LYS A 1 108 ? -12.614 -12.135 4.592 1.00 89.62 108 LYS A N 1
ATOM 863 C CA . LYS A 1 108 ? -14.072 -12.162 4.436 1.00 89.62 108 LYS A CA 1
ATOM 864 C C . LYS A 1 108 ? -14.635 -10.789 4.798 1.00 89.62 108 LYS A C 1
ATOM 866 O O . LYS A 1 108 ? -14.250 -10.204 5.810 1.00 89.62 108 LYS A O 1
ATOM 871 N N . ARG A 1 109 ? -15.581 -10.294 3.997 1.00 84.44 109 ARG A N 1
ATOM 872 C CA . ARG A 1 109 ? -16.239 -9.010 4.251 1.00 84.44 109 ARG A CA 1
ATOM 873 C C . ARG A 1 109 ? -16.993 -9.071 5.579 1.00 84.44 109 ARG A C 1
ATOM 875 O O . ARG A 1 109 ? -17.993 -9.773 5.695 1.00 84.44 109 ARG A O 1
ATOM 882 N N . LEU A 1 110 ? -16.528 -8.305 6.558 1.00 88.12 110 LEU A N 1
ATOM 883 C CA . LEU A 1 110 ? -17.219 -8.133 7.830 1.00 88.12 110 LEU A CA 1
ATOM 884 C C . LEU A 1 110 ? -18.316 -7.063 7.676 1.00 88.12 110 LEU A C 1
ATOM 886 O O . LEU A 1 110 ? -18.002 -5.924 7.301 1.00 88.12 110 LEU A O 1
ATOM 890 N N . PRO A 1 111 ? -19.595 -7.385 7.946 1.00 91.88 111 PRO A N 1
ATOM 891 C CA . PRO A 1 111 ? -20.666 -6.394 7.953 1.00 91.88 111 PRO A CA 1
ATOM 892 C C . PRO A 1 111 ? -20.349 -5.251 8.925 1.00 91.88 111 PRO A C 1
ATOM 894 O O . PRO A 1 111 ? -19.791 -5.478 9.995 1.00 91.88 111 PRO A O 1
ATOM 897 N N . TYR A 1 112 ? -20.694 -4.016 8.551 1.00 91.25 112 TYR A N 1
ATOM 898 C CA . TYR A 1 112 ? -20.510 -2.803 9.367 1.00 91.25 112 TYR A CA 1
ATOM 899 C C . TYR A 1 112 ? -19.064 -2.452 9.769 1.00 91.25 112 TYR A C 1
ATOM 901 O O . TYR A 1 112 ? -18.862 -1.470 10.483 1.00 91.25 112 TYR A O 1
ATOM 909 N N . PHE A 1 113 ? -18.044 -3.168 9.280 1.00 90.88 113 PHE A N 1
ATOM 910 C CA . PHE A 1 113 ? -16.640 -2.862 9.581 1.00 90.88 113 PHE A CA 1
ATOM 911 C C . PHE A 1 113 ? -16.238 -1.410 9.254 1.00 90.88 113 PHE A C 1
ATOM 913 O O . PHE A 1 113 ? -15.604 -0.776 10.102 1.00 90.88 113 PHE A O 1
ATOM 920 N N . PRO A 1 114 ? -16.642 -0.812 8.112 1.00 91.88 114 PRO A N 1
ATOM 921 C CA . PRO A 1 114 ? -16.374 0.604 7.852 1.00 91.88 114 PRO A CA 1
ATOM 922 C C . PRO A 1 114 ? -17.022 1.532 8.887 1.00 91.88 114 PRO A C 1
ATOM 924 O O . PRO A 1 114 ? -16.392 2.476 9.351 1.00 91.88 114 PRO A O 1
ATOM 927 N N . THR A 1 115 ? -18.256 1.238 9.305 1.00 92.00 115 THR A N 1
ATOM 928 C CA . THR A 1 115 ? -18.987 2.024 10.309 1.00 92.00 115 THR A CA 1
ATOM 929 C C . THR A 1 115 ? -18.307 1.957 11.675 1.00 92.00 115 THR A C 1
ATOM 931 O O . THR A 1 115 ? -18.147 2.982 12.334 1.00 92.00 115 THR A O 1
ATOM 934 N N . VAL A 1 116 ? -17.852 0.771 12.090 1.00 91.25 116 VAL A N 1
ATOM 935 C CA . VAL A 1 116 ? -17.101 0.595 13.343 1.00 91.25 116 VAL A CA 1
ATOM 936 C C . VAL A 1 116 ? -15.780 1.363 13.296 1.00 91.25 116 VAL A C 1
ATOM 938 O O . VAL A 1 116 ? -15.466 2.068 14.251 1.00 91.25 116 VAL A O 1
ATOM 941 N N . ASN A 1 117 ? -15.040 1.306 12.183 1.00 92.12 117 ASN A N 1
ATOM 942 C CA . ASN A 1 117 ? -13.808 2.086 12.011 1.00 92.12 117 ASN A CA 1
ATOM 943 C C . ASN A 1 117 ? -14.053 3.597 11.994 1.00 92.12 117 ASN A C 1
ATOM 945 O O . ASN A 1 117 ? -13.245 4.362 12.507 1.00 92.12 117 ASN A O 1
ATOM 949 N N . PHE A 1 118 ? -15.175 4.048 11.447 1.00 92.31 118 PHE A N 1
ATOM 950 C CA . PHE A 1 118 ? -15.529 5.460 11.494 1.00 92.31 118 PHE A CA 1
ATOM 951 C C . PHE A 1 118 ? -15.778 5.936 12.935 1.00 92.31 118 PHE A C 1
ATOM 953 O O . PHE A 1 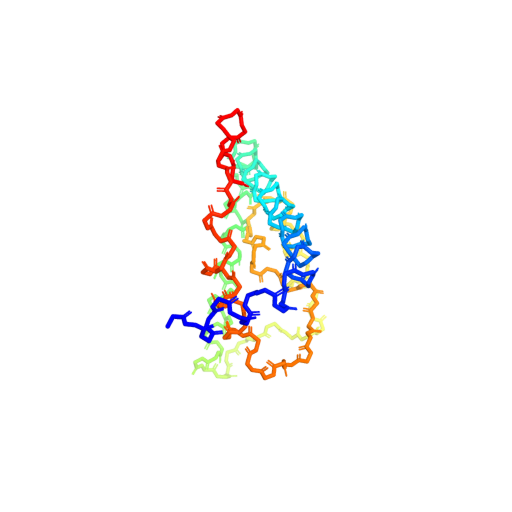118 ? -15.212 6.941 13.369 1.00 92.31 118 PHE A O 1
ATOM 960 N N . LEU A 1 119 ? -16.562 5.177 13.710 1.00 90.75 119 LEU A N 1
ATOM 961 C CA . LEU A 1 119 ? -16.808 5.472 15.126 1.00 90.75 119 LEU A CA 1
ATOM 962 C C . LEU A 1 119 ? -15.522 5.393 15.959 1.00 90.75 119 LEU A C 1
ATOM 964 O O . LEU A 1 119 ? -15.300 6.233 16.835 1.00 90.75 119 LEU A O 1
ATOM 968 N N . PHE A 1 120 ? -14.661 4.418 15.657 1.00 91.62 120 PHE A N 1
ATOM 969 C CA . PHE A 1 120 ? -13.327 4.307 16.236 1.00 91.62 120 PHE A CA 1
ATOM 970 C C . PHE A 1 120 ? -12.543 5.601 16.060 1.00 91.62 120 PHE A C 1
ATOM 972 O O . PHE A 1 120 ? 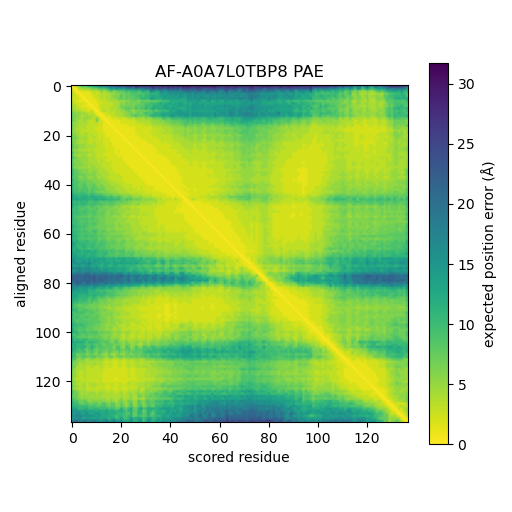-12.119 6.191 17.053 1.00 91.62 120 PHE A O 1
ATOM 979 N N . LEU A 1 121 ? -12.401 6.055 14.811 1.00 91.50 121 LEU A N 1
ATOM 980 C CA . LEU A 1 121 ? -11.615 7.232 14.467 1.00 91.50 121 LEU A CA 1
ATOM 981 C C . LEU A 1 121 ? -12.120 8.457 15.225 1.00 91.50 121 LEU A C 1
ATOM 983 O O . LEU A 1 121 ? -11.336 9.081 15.927 1.00 91.50 121 LEU A O 1
ATOM 987 N N . ILE A 1 122 ? -13.424 8.744 15.202 1.00 90.56 122 ILE A N 1
ATOM 988 C CA . ILE A 1 122 ? -13.983 9.894 15.936 1.00 90.56 122 ILE A CA 1
ATOM 989 C C . ILE A 1 122 ? -13.695 9.801 17.443 1.00 90.56 122 ILE A C 1
ATOM 991 O O . ILE A 1 122 ? -13.409 10.811 18.086 1.00 90.56 122 ILE A O 1
ATOM 995 N N . SER A 1 123 ? -13.753 8.597 18.018 1.00 89.00 123 SER A N 1
ATOM 996 C CA . SER A 1 123 ? -13.542 8.399 19.457 1.00 89.00 123 SER A CA 1
ATOM 997 C C . SER A 1 123 ? -12.075 8.481 19.899 1.00 89.00 123 SER A C 1
ATOM 999 O O . SER A 1 123 ? -11.807 8.897 21.030 1.00 89.00 123 SER A O 1
ATOM 1001 N N . GLN A 1 124 ? -11.127 8.070 19.049 1.00 89.12 124 GLN A N 1
ATOM 1002 C CA . GLN A 1 124 ? -9.705 8.002 19.405 1.00 89.12 124 GLN A CA 1
ATOM 1003 C C . GLN A 1 124 ? -8.875 9.150 18.836 1.00 89.12 124 GLN A C 1
ATOM 1005 O O . GLN A 1 124 ? -7.857 9.485 19.430 1.00 89.12 124 GLN A O 1
ATOM 1010 N N . PHE A 1 125 ? -9.302 9.786 17.744 1.00 85.81 125 PHE A N 1
ATOM 1011 C CA . PHE A 1 125 ? -8.567 10.881 17.109 1.00 85.81 125 PHE A CA 1
ATOM 1012 C C . PHE A 1 125 ? -8.205 12.022 18.077 1.00 85.81 125 PHE A C 1
ATOM 1014 O O . PHE A 1 125 ? -7.051 12.438 18.066 1.00 85.81 125 PHE A O 1
ATOM 1021 N N . PRO A 1 126 ? -9.088 12.469 18.999 1.00 86.56 126 PRO A N 1
ATOM 1022 C CA . PRO A 1 126 ? -8.732 13.503 19.978 1.00 86.56 126 PRO A CA 1
ATOM 1023 C C . PRO A 1 126 ? -7.640 13.091 20.975 1.00 86.56 126 PRO A C 1
ATOM 1025 O O . PRO A 1 126 ? -7.092 13.943 21.667 1.00 86.56 126 PRO A O 1
ATOM 1028 N N . LYS A 1 127 ? -7.364 11.788 21.105 1.00 84.19 127 LYS A N 1
ATOM 1029 C CA . LYS A 1 127 ? -6.347 11.248 22.018 1.00 84.19 127 LYS A CA 1
ATOM 1030 C C . LYS A 1 127 ? -4.970 11.157 21.364 1.00 84.19 127 LYS A C 1
ATOM 1032 O O . LYS A 1 127 ? -3.991 10.926 22.066 1.00 84.19 127 LYS A O 1
ATOM 1037 N N . LEU A 1 128 ? -4.901 11.292 20.041 1.00 84.31 128 LEU A N 1
ATOM 1038 C CA . LEU A 1 128 ? -3.648 11.243 19.310 1.00 84.31 128 LEU A CA 1
ATOM 1039 C C . LEU A 1 128 ? -2.879 12.551 19.508 1.00 84.31 128 LEU A C 1
ATOM 1041 O O . LEU A 1 128 ? -3.443 13.641 19.401 1.00 84.31 128 LEU A O 1
ATOM 1045 N N . GLN A 1 129 ? -1.587 12.437 19.803 1.00 83.12 129 GLN A N 1
ATOM 1046 C CA . GLN A 1 129 ? -0.717 13.580 20.042 1.00 83.12 129 GLN A CA 1
ATOM 1047 C C . GLN A 1 129 ? 0.343 13.650 18.959 1.00 83.12 129 GLN A C 1
ATOM 1049 O O . GLN A 1 129 ? 1.130 12.730 18.781 1.00 83.12 129 GLN A O 1
ATOM 1054 N N . TYR A 1 130 ? 0.391 14.785 18.272 1.00 81.38 130 TYR A N 1
ATOM 1055 C CA . TYR A 1 130 ? 1.416 15.027 17.275 1.00 81.38 130 TYR A CA 1
ATOM 1056 C C . TYR A 1 130 ? 2.803 15.104 17.917 1.00 81.38 130 TYR A C 1
ATOM 1058 O O . TYR A 1 130 ? 3.067 15.959 18.769 1.00 81.38 130 TYR A O 1
ATOM 1066 N N . ASN A 1 131 ? 3.712 14.250 17.460 1.00 81.38 131 ASN A N 1
ATOM 1067 C CA . ASN A 1 131 ? 5.110 14.304 17.838 1.00 81.38 131 ASN A CA 1
ATOM 1068 C C . ASN A 1 131 ? 5.884 15.195 16.859 1.00 81.38 131 ASN A C 1
ATOM 1070 O O . ASN A 1 131 ? 6.239 14.793 15.747 1.00 81.38 131 ASN A O 1
ATOM 1074 N N . ARG A 1 132 ? 6.204 16.412 17.312 1.00 77.56 132 ARG A N 1
ATOM 1075 C CA . ARG A 1 132 ? 6.926 17.417 16.519 1.00 77.56 132 ARG A CA 1
ATOM 1076 C C . ARG A 1 132 ? 8.321 16.971 16.083 1.00 77.56 132 ARG A C 1
ATOM 1078 O O . ARG A 1 132 ? 8.767 17.402 15.026 1.00 77.56 132 ARG A O 1
ATOM 1085 N N . ASN A 1 133 ? 8.982 16.111 16.856 1.00 77.50 133 ASN A N 1
ATOM 1086 C CA . ASN A 1 133 ? 10.333 15.642 16.543 1.00 77.50 133 ASN A CA 1
ATOM 1087 C C . ASN A 1 133 ? 10.337 14.647 15.379 1.00 77.50 133 ASN A C 1
ATOM 1089 O O . ASN A 1 133 ? 11.320 14.560 14.653 1.00 77.50 133 ASN A O 1
ATOM 1093 N N . LEU A 1 134 ? 9.243 13.900 15.209 1.00 68.38 134 LEU A N 1
ATOM 1094 C CA . LEU A 1 134 ? 9.113 12.871 14.177 1.00 68.38 134 LEU A CA 1
ATOM 1095 C C . LEU A 1 134 ? 8.271 13.328 12.982 1.00 68.38 134 LEU A C 1
ATOM 1097 O O . LEU A 1 134 ? 8.261 12.654 11.958 1.00 68.38 134 LEU A O 1
ATOM 1101 N N . GLY A 1 135 ? 7.551 14.446 13.101 1.00 72.62 135 GLY A N 1
ATOM 1102 C CA . GLY A 1 135 ? 6.613 14.890 12.072 1.00 72.62 135 GLY A CA 1
ATOM 1103 C C . GLY A 1 135 ? 5.395 13.972 11.917 1.00 72.62 135 GLY A C 1
ATOM 1104 O O . GLY A 1 135 ? 4.758 13.971 10.866 1.00 72.62 135 GLY A O 1
ATOM 1105 N N . ILE A 1 136 ? 5.098 13.149 12.930 1.00 68.88 136 ILE A N 1
ATOM 1106 C CA . ILE A 1 136 ? 4.118 12.053 12.879 1.00 68.88 136 ILE A CA 1
ATOM 1107 C C . ILE A 1 136 ? 3.184 12.147 14.096 1.00 68.88 136 ILE A C 1
ATOM 1109 O O . ILE A 1 136 ? 3.582 12.625 15.159 1.00 68.88 136 ILE A O 1
ATOM 1113 N N . VAL A 1 137 ? 1.930 11.725 13.907 1.00 58.38 137 VAL A N 1
ATOM 1114 C CA . VAL A 1 137 ? 0.877 11.598 14.933 1.00 58.38 137 VAL A CA 1
ATOM 1115 C C . VAL A 1 137 ? 0.964 10.251 15.645 1.00 58.38 137 VAL A C 1
ATOM 1117 O O . VAL A 1 137 ? 1.288 9.257 14.959 1.00 58.38 137 VAL A O 1
#

Secondary structure (DSSP, 8-state):
-HHHHHHHHHHHHHHHHHHHHHHHHHHHHHHHHHHHHHHHHHHHHH-HHHHHHHHHHHHHHHHHHHHHHH-TTS----TT-THHHHHHHHHHHTT-S-GGG---------TTHHHHHHHHHHHHGGG---BTTTTB-

Radius of gyration: 21.54 Å; Cα contacts (8 Å, |Δi|>4): 59; chains: 1; bounding box: 47×36×58 Å

Foldseek 3Di:
DVVLVVVCVVCVVVLVVVVVVVVVVVVVLVVLLVVLVVLQVCCCVVPVPLSVVLVVVVVVLVVQCVVCVVPVVGDHQDPPDCVVVVSVVVCSSSSVDRPVPDDDDDDDDDPCPVVVVVSSCVSCVVVDDQDPVVRGD

Organism: Podilymbus podiceps (NCBI:txid9252)

Sequence (137 aa):
NKVYSTAIAKTQKIWTAYLDSIMKVGQMQILRRQITNELNYSCRFDSKHLAAALENLNKAILADIEAHYQNPSLPYPKEDNTLLYEITAYLEAAGIHNPLNKIYITTKRLPYFPTVNFLFLISQFPKLQYNRNLGIV

Solvent-accessible surface area (backbone atoms only — not comparable to full-atom values): 8062 Å² total; per-residue (Å²): 113,70,66,60,56,52,52,48,66,75,42,46,75,59,49,52,61,49,47,57,52,49,51,54,51,51,52,52,51,52,51,52,46,52,52,30,50,48,34,27,49,51,31,50,69,81,36,44,68,59,45,52,50,54,52,51,52,53,51,51,53,52,50,42,47,54,48,18,75,77,37,79,88,46,72,66,90,54,93,88,52,60,62,66,59,56,51,48,53,52,29,56,67,39,23,65,64,63,73,88,76,58,84,87,74,93,73,82,87,62,84,64,48,70,59,52,53,52,55,45,47,70,72,47,55,84,73,59,59,74,37,78,93,75,77,45,106

InterPro domains:
  IPR019393 WASH complex, subunit strumpellin [PF10266] (2-135)
  IPR019393 WASH complex, subunit strumpellin [PTHR15691] (2-135)